Protein AF-A0A7H8SA70-F1 (afdb_monomer_lite)

pLDDT: mean 90.52, std 7.31, range [49.75, 96.5]

Secondary structure (DSSP, 8-state):
-HHHHHHHHHHTHHHHHHHHHHHHHTTSS---HHHHHHHHHHHHHHHHHHHHHHHHHHHHHHHHHHTT-

Foldseek 3Di:
DLQVQLVCLQVCLLVQQLVVLVVVCVVDPDDDPVVSVVSSVVSSVVSNVSSVVSNVVVVVVVVVVVVVD

Radius of gyration: 16.21 Å; chains: 1; bounding box: 36×12×52 Å

Sequence (69 aa):
MLGVIGLILIFSSNNLGASLADGWLAKYDYADNLTYEFKVTANTNNFLVTGGILFGIGLATILLQNAKY

Structure (mmCIF, N/CA/C/O backbone):
data_AF-A0A7H8SA70-F1
#
_entry.id   AF-A0A7H8SA70-F1
#
loop_
_atom_site.group_PDB
_atom_site.id
_atom_site.type_symbol
_atom_site.label_atom_id
_atom_site.label_alt_id
_atom_site.label_comp_id
_atom_site.label_asym_id
_atom_site.label_entity_id
_atom_site.label_seq_id
_atom_site.pdbx_PDB_ins_code
_atom_site.Cartn_x
_atom_site.Cartn_y
_atom_site.Cartn_z
_atom_site.occupancy
_atom_site.B_iso_or_equiv
_atom_site.auth_seq_id
_atom_site.auth_comp_id
_atom_site.auth_asym_id
_atom_site.auth_atom_id
_atom_site.pdbx_PDB_model_num
ATOM 1 N N . MET A 1 1 ? -17.394 -3.037 8.617 1.00 76.44 1 MET A N 1
ATOM 2 C CA . MET A 1 1 ? -16.734 -3.656 7.439 1.00 76.44 1 MET A CA 1
ATOM 3 C C . MET A 1 1 ? -15.434 -2.963 7.022 1.00 76.44 1 MET A C 1
ATOM 5 O O . MET A 1 1 ? -14.606 -3.627 6.417 1.00 76.44 1 MET A O 1
ATOM 9 N N . LEU A 1 2 ? -15.202 -1.688 7.385 1.00 85.69 2 LEU A N 1
ATOM 10 C CA . LEU A 1 2 ? -13.954 -0.965 7.074 1.00 85.69 2 LEU A CA 1
ATOM 11 C C . LEU A 1 2 ? -12.677 -1.707 7.497 1.00 85.69 2 LEU A C 1
ATOM 13 O O . LEU A 1 2 ? -11.744 -1.789 6.711 1.00 85.69 2 LEU A O 1
ATOM 17 N N . GLY A 1 3 ? -12.670 -2.304 8.695 1.00 89.00 3 GLY A N 1
ATOM 18 C CA . GLY A 1 3 ? -11.519 -3.065 9.188 1.00 89.00 3 GLY A CA 1
ATOM 19 C C . GLY A 1 3 ? -11.137 -4.231 8.274 1.00 89.00 3 GLY A C 1
ATOM 20 O O . GLY A 1 3 ? -9.976 -4.385 7.925 1.00 89.00 3 GLY A O 1
ATOM 21 N N . VAL A 1 4 ? -12.124 -5.006 7.816 1.00 92.00 4 VAL A N 1
ATOM 22 C CA . VAL A 1 4 ? -11.907 -6.154 6.918 1.00 92.00 4 VAL A CA 1
ATOM 23 C C . VAL A 1 4 ? -11.380 -5.694 5.558 1.00 92.00 4 VAL A C 1
ATOM 25 O O . VAL A 1 4 ? -10.442 -6.283 5.033 1.00 92.00 4 VAL A O 1
ATOM 28 N N . ILE A 1 5 ? -11.938 -4.609 5.014 1.00 92.19 5 ILE A N 1
ATOM 29 C CA . ILE A 1 5 ? -11.489 -4.024 3.742 1.00 92.19 5 ILE A CA 1
ATOM 30 C C . ILE A 1 5 ? -10.046 -3.517 3.863 1.00 92.19 5 ILE A C 1
ATOM 32 O O . ILE A 1 5 ? -9.219 -3.806 3.002 1.00 92.19 5 ILE A O 1
ATOM 36 N N . GLY A 1 6 ? -9.724 -2.814 4.953 1.00 91.12 6 GLY A N 1
ATOM 37 C CA . GLY A 1 6 ? -8.363 -2.363 5.240 1.00 91.12 6 GLY A CA 1
ATOM 38 C C . GLY A 1 6 ? -7.378 -3.525 5.357 1.00 91.12 6 GLY A C 1
ATOM 39 O O . GLY A 1 6 ? -6.294 -3.471 4.784 1.00 91.12 6 GLY A O 1
ATOM 40 N N . LEU A 1 7 ? -7.789 -4.617 6.007 1.00 93.38 7 LEU A N 1
ATOM 41 C CA . LEU A 1 7 ? -6.984 -5.829 6.140 1.00 93.38 7 LEU A CA 1
ATOM 42 C C . LEU A 1 7 ? -6.670 -6.458 4.772 1.00 93.38 7 LEU A C 1
ATOM 44 O O . LEU A 1 7 ? -5.513 -6.744 4.477 1.00 93.38 7 LEU A O 1
ATOM 48 N N . ILE A 1 8 ? -7.680 -6.618 3.911 1.00 93.62 8 ILE A N 1
ATOM 49 C CA . ILE A 1 8 ? -7.511 -7.166 2.554 1.00 93.62 8 ILE A CA 1
ATOM 50 C C . ILE A 1 8 ? -6.531 -6.315 1.738 1.00 93.62 8 ILE A C 1
ATOM 52 O O . ILE A 1 8 ? -5.668 -6.867 1.054 1.00 93.62 8 ILE A O 1
ATOM 56 N N . LEU A 1 9 ? -6.637 -4.985 1.834 1.00 91.31 9 LEU A N 1
ATOM 57 C CA . LEU A 1 9 ? -5.743 -4.052 1.145 1.00 91.31 9 LEU A CA 1
ATOM 58 C C . LEU A 1 9 ? -4.297 -4.158 1.636 1.00 91.31 9 LEU A C 1
AT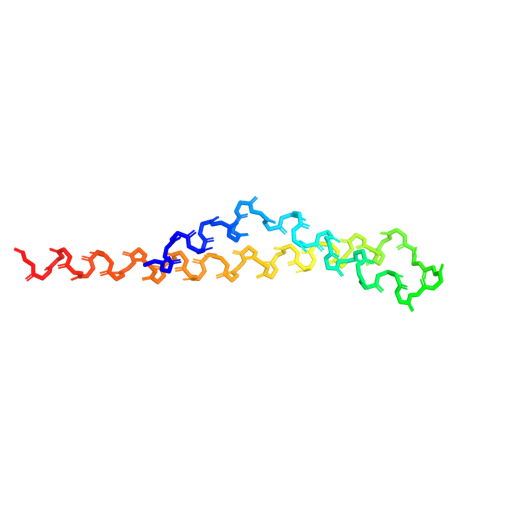OM 60 O O . LEU A 1 9 ? -3.390 -4.135 0.812 1.00 91.31 9 LEU A O 1
ATOM 64 N N . ILE A 1 10 ? -4.075 -4.324 2.943 1.00 93.50 10 ILE A N 1
ATOM 65 C CA . ILE A 1 10 ? -2.736 -4.539 3.514 1.00 93.50 10 ILE A CA 1
ATOM 66 C C . ILE A 1 10 ? -2.135 -5.842 2.975 1.00 93.50 10 ILE A C 1
ATOM 68 O O . ILE A 1 10 ? -1.039 -5.823 2.418 1.00 93.50 10 ILE A O 1
ATOM 72 N N . PHE A 1 11 ? -2.860 -6.959 3.086 1.00 92.69 11 PHE A N 1
ATOM 73 C CA . PHE A 1 11 ? -2.362 -8.278 2.675 1.00 92.69 11 PHE A CA 1
ATOM 74 C C . PHE A 1 11 ? -2.163 -8.409 1.163 1.00 92.69 11 PHE A C 1
ATOM 76 O O . PHE A 1 11 ? -1.267 -9.122 0.721 1.00 92.69 11 PHE A O 1
ATOM 83 N N . SER A 1 12 ? -2.973 -7.708 0.372 1.00 92.38 12 SER A N 1
ATOM 84 C CA . SER A 1 12 ? -2.897 -7.747 -1.093 1.00 92.38 12 SER A CA 1
ATOM 85 C C . SER A 1 12 ? -2.092 -6.584 -1.683 1.00 92.38 12 SER A C 1
ATOM 87 O O . SER A 1 12 ? -2.025 -6.461 -2.904 1.00 92.38 12 SER A O 1
ATOM 89 N N . SER A 1 13 ? -1.491 -5.725 -0.849 1.00 92.12 13 SER A N 1
ATOM 90 C CA . SER A 1 13 ? -0.837 -4.476 -1.274 1.00 92.12 13 SER A CA 1
ATOM 91 C C . SER A 1 13 ? 0.264 -4.699 -2.310 1.00 92.12 13 SER A C 1
ATOM 93 O O . SER A 1 13 ? 0.303 -3.972 -3.299 1.00 92.12 13 SER A O 1
ATOM 95 N N . ASN A 1 14 ? 1.092 -5.733 -2.145 1.00 91.06 14 ASN A N 1
ATOM 96 C CA . ASN A 1 14 ? 2.146 -6.079 -3.103 1.00 91.06 14 ASN A CA 1
ATOM 97 C C . ASN A 1 14 ? 1.567 -6.446 -4.478 1.00 91.06 14 ASN A C 1
ATOM 99 O O . ASN A 1 14 ? 2.010 -5.922 -5.497 1.00 91.06 14 ASN A O 1
ATOM 103 N N . ASN A 1 15 ? 0.549 -7.313 -4.518 1.00 93.25 15 ASN A N 1
ATOM 104 C CA . ASN A 1 15 ? -0.071 -7.751 -5.773 1.00 93.25 15 ASN A CA 1
ATOM 105 C C . ASN A 1 15 ? -0.799 -6.595 -6.472 1.00 93.25 15 ASN A C 1
ATOM 107 O O . ASN A 1 15 ? -0.719 -6.457 -7.691 1.00 93.25 15 ASN A O 1
ATOM 111 N N . LEU A 1 16 ? -1.487 -5.747 -5.705 1.00 91.88 16 LEU A N 1
ATOM 112 C CA . LEU A 1 16 ? -2.161 -4.557 -6.224 1.00 91.88 16 LEU A CA 1
ATOM 113 C C . LEU A 1 16 ? -1.157 -3.514 -6.728 1.00 91.88 16 LEU A C 1
ATOM 115 O O . LEU A 1 16 ? -1.362 -2.917 -7.784 1.00 91.88 16 LEU A O 1
ATOM 119 N N . GLY A 1 17 ? -0.059 -3.315 -5.998 1.00 91.31 17 GLY A N 1
ATOM 120 C CA . GLY A 1 17 ? 1.015 -2.402 -6.367 1.00 91.31 17 GLY A CA 1
ATOM 121 C C . GLY A 1 17 ? 1.727 -2.822 -7.651 1.00 91.31 17 GLY A C 1
ATOM 122 O O . GLY A 1 17 ? 1.914 -1.986 -8.538 1.00 91.31 17 GLY A O 1
ATOM 123 N N . ALA A 1 18 ? 2.043 -4.114 -7.776 1.00 92.69 18 ALA A N 1
ATOM 124 C CA . ALA A 1 18 ? 2.599 -4.708 -8.989 1.00 92.69 18 ALA A CA 1
ATOM 125 C C . ALA A 1 18 ? 1.627 -4.585 -10.169 1.00 92.69 18 ALA A C 1
ATOM 127 O O . ALA A 1 18 ? 1.992 -4.028 -11.195 1.00 92.69 18 ALA A O 1
ATOM 128 N N . SER A 1 19 ? 0.355 -4.958 -9.992 1.00 92.88 19 SER A N 1
ATOM 129 C CA . SER A 1 19 ? -0.656 -4.847 -11.053 1.00 92.88 19 SER A CA 1
ATOM 130 C C . SER A 1 19 ? -0.842 -3.409 -11.561 1.00 92.88 19 SER A C 1
ATOM 132 O O . SER A 1 19 ? -1.001 -3.192 -12.764 1.00 92.88 19 SER A O 1
ATOM 134 N N . LEU A 1 20 ? -0.782 -2.405 -10.677 1.00 91.88 20 LEU A N 1
ATOM 135 C CA . LEU A 1 20 ? -0.828 -0.999 -11.088 1.00 91.88 20 LEU A CA 1
ATOM 136 C C . LEU A 1 20 ? 0.444 -0.565 -11.829 1.00 91.88 20 LEU A C 1
ATOM 138 O O . LEU A 1 20 ? 0.367 0.252 -12.748 1.00 91.88 20 LEU A O 1
ATOM 142 N N . ALA A 1 21 ? 1.607 -1.073 -11.421 1.00 91.00 21 ALA A N 1
ATOM 143 C CA . ALA A 1 21 ? 2.865 -0.803 -12.105 1.00 91.00 21 ALA A CA 1
ATOM 144 C C . ALA A 1 21 ? 2.907 -1.469 -13.487 1.00 91.00 21 ALA A C 1
ATOM 146 O O . ALA A 1 21 ? 3.320 -0.819 -14.441 1.00 91.00 21 ALA A O 1
ATOM 147 N N . ASP A 1 22 ? 2.386 -2.688 -13.618 1.00 91.38 22 ASP A N 1
ATOM 148 C CA . ASP A 1 22 ? 2.235 -3.406 -14.888 1.00 91.38 22 ASP A CA 1
ATOM 149 C C . ASP A 1 22 ? 1.271 -2.679 -15.825 1.00 91.38 22 ASP A C 1
ATOM 151 O O . ASP A 1 22 ? 1.572 -2.461 -16.995 1.00 91.38 22 ASP A O 1
ATOM 155 N N . GLY A 1 23 ? 0.126 -2.226 -15.306 1.00 91.69 23 GLY A N 1
ATOM 156 C CA . GLY A 1 23 ? -0.830 -1.430 -16.075 1.00 91.69 23 GLY A CA 1
ATOM 157 C C . GLY A 1 23 ? -0.288 -0.054 -16.470 1.00 91.69 23 GLY A C 1
ATOM 158 O O . GLY A 1 23 ? -0.667 0.486 -17.511 1.00 91.69 23 GLY A O 1
ATOM 159 N N . TRP A 1 24 ? 0.606 0.525 -15.661 1.00 91.38 24 TRP A N 1
ATOM 160 C CA . TRP A 1 24 ? 1.363 1.706 -16.064 1.00 91.38 24 TRP A CA 1
ATOM 161 C C . TRP A 1 24 ? 2.358 1.352 -17.170 1.00 91.38 24 TRP A C 1
ATOM 163 O O . TRP A 1 24 ? 2.350 2.036 -18.186 1.00 91.38 24 TRP A O 1
ATOM 173 N N . LEU A 1 25 ? 3.143 0.281 -17.011 1.00 91.75 25 LEU A N 1
ATOM 174 C CA . LEU A 1 25 ? 4.153 -0.162 -17.972 1.00 91.75 25 LEU A CA 1
ATOM 175 C C . LEU A 1 25 ? 3.539 -0.505 -19.329 1.00 91.75 25 LEU A C 1
ATOM 177 O O . LEU A 1 25 ? 4.097 -0.116 -20.339 1.00 91.75 25 LEU A O 1
ATOM 181 N N . ALA A 1 26 ? 2.357 -1.121 -19.370 1.00 92.19 26 ALA A N 1
ATOM 182 C CA . ALA A 1 26 ? 1.649 -1.455 -20.608 1.00 92.19 26 ALA A CA 1
ATOM 183 C C . ALA A 1 26 ? 1.307 -0.235 -21.491 1.00 92.19 26 ALA A C 1
ATOM 185 O O . ALA A 1 26 ? 0.946 -0.396 -22.654 1.00 92.19 26 ALA A O 1
ATOM 186 N N . LYS A 1 27 ? 1.390 0.989 -20.948 1.00 91.06 27 LYS A N 1
ATOM 187 C CA . LYS A 1 27 ? 1.208 2.243 -21.700 1.00 91.06 27 LYS A CA 1
ATOM 188 C C . LYS A 1 27 ? 2.506 2.782 -22.303 1.00 91.06 27 LYS A C 1
ATOM 190 O O . LYS A 1 27 ? 2.4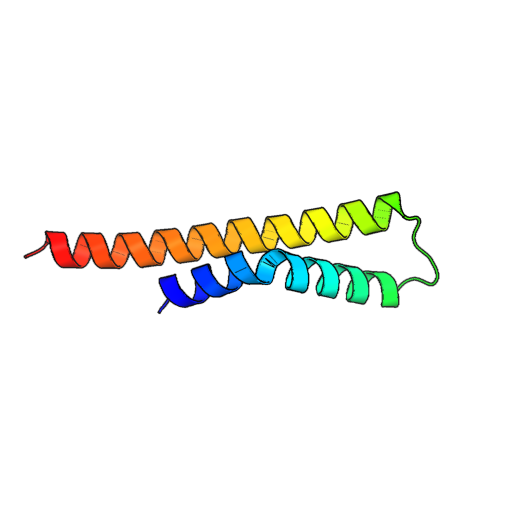58 3.773 -23.027 1.00 91.06 27 LYS A O 1
ATOM 195 N N . TYR A 1 28 ? 3.641 2.170 -21.986 1.00 86.31 28 TYR A N 1
ATOM 196 C CA . TYR A 1 28 ? 4.964 2.548 -22.461 1.00 86.31 28 TYR A CA 1
ATOM 197 C C . TYR A 1 28 ? 5.595 1.357 -23.177 1.00 86.31 28 TYR A C 1
ATOM 199 O O . TYR A 1 28 ? 5.403 0.208 -22.799 1.00 86.31 28 TYR A O 1
ATOM 207 N N . ASP A 1 29 ? 6.366 1.637 -24.220 1.00 79.81 29 ASP A N 1
ATOM 208 C CA . ASP A 1 29 ? 7.058 0.595 -24.987 1.00 79.81 29 ASP A CA 1
ATOM 209 C C . ASP A 1 29 ? 8.216 -0.029 -24.181 1.00 79.81 29 ASP A C 1
ATOM 211 O O . ASP A 1 29 ? 8.591 -1.182 -24.371 1.00 79.81 29 ASP A O 1
ATOM 215 N N . TYR A 1 30 ? 8.766 0.736 -23.231 1.00 82.56 30 TYR A N 1
ATOM 216 C CA . TYR A 1 30 ? 9.866 0.321 -22.371 1.00 82.56 30 TYR A CA 1
ATOM 217 C C . TYR A 1 30 ? 9.898 1.139 -21.072 1.00 82.56 30 TYR A C 1
ATOM 219 O O . TYR A 1 30 ? 9.637 2.345 -21.077 1.00 82.56 30 TYR A O 1
ATOM 227 N N . ALA A 1 31 ? 10.286 0.498 -19.971 1.00 84.56 31 ALA A N 1
ATOM 228 C CA . ALA A 1 31 ? 10.763 1.167 -18.766 1.00 84.56 31 ALA A CA 1
ATOM 229 C C . ALA A 1 31 ? 12.033 0.466 -18.289 1.00 84.56 31 ALA A C 1
ATOM 231 O O . ALA A 1 31 ? 12.147 -0.757 -18.376 1.00 84.56 31 ALA A O 1
ATOM 232 N N . ASP A 1 32 ? 12.984 1.235 -17.773 1.00 89.88 32 ASP A N 1
ATOM 233 C CA . ASP A 1 32 ? 14.137 0.658 -17.103 1.00 89.88 32 ASP A CA 1
ATOM 234 C C . ASP A 1 32 ? 13.721 0.026 -15.764 1.00 89.88 32 ASP A C 1
ATOM 236 O O . ASP A 1 32 ? 12.724 0.404 -15.138 1.00 89.88 32 ASP A O 1
ATOM 240 N N . ASN A 1 33 ? 14.515 -0.946 -15.314 1.00 89.12 33 ASN A N 1
ATOM 241 C CA . ASN A 1 33 ? 14.203 -1.730 -14.121 1.00 89.12 33 ASN A CA 1
ATOM 242 C C . ASN A 1 33 ? 14.035 -0.851 -12.867 1.00 89.12 33 ASN A C 1
ATOM 244 O O . ASN A 1 33 ? 13.155 -1.112 -12.052 1.00 89.12 33 ASN A O 1
ATOM 248 N N . LEU A 1 34 ? 14.819 0.228 -12.746 1.00 92.56 34 LEU A N 1
ATOM 249 C CA . LEU A 1 34 ? 14.761 1.138 -11.599 1.00 92.56 34 LEU A CA 1
ATOM 250 C C . LEU A 1 34 ? 13.448 1.931 -11.559 1.00 92.56 34 LEU A C 1
ATOM 252 O O . LEU A 1 34 ? 12.836 2.050 -10.497 1.00 92.56 34 LEU A O 1
ATOM 256 N N . THR A 1 35 ? 12.972 2.445 -12.699 1.00 91.31 35 THR A N 1
ATOM 257 C CA . THR A 1 35 ? 11.691 3.172 -12.747 1.00 91.31 35 THR A CA 1
ATOM 258 C C . THR A 1 35 ? 10.509 2.244 -12.491 1.00 91.31 35 THR A C 1
ATOM 260 O O . THR A 1 35 ? 9.554 2.634 -11.809 1.00 91.31 35 THR A O 1
ATOM 263 N N . TYR A 1 36 ? 10.559 1.015 -13.013 1.00 91.44 36 TYR A N 1
ATOM 264 C CA . TYR A 1 36 ? 9.520 0.022 -12.758 1.00 91.44 36 TYR A CA 1
ATOM 265 C C . TYR A 1 36 ? 9.465 -0.357 -11.270 1.00 91.44 36 TYR A C 1
ATOM 267 O O . TYR A 1 36 ? 8.404 -0.251 -10.654 1.00 91.44 36 TYR A O 1
ATOM 275 N N . GLU A 1 37 ? 10.603 -0.691 -10.659 1.00 93.44 37 GLU A N 1
ATOM 276 C CA . GLU A 1 37 ? 10.687 -1.051 -9.238 1.00 93.44 37 GLU A CA 1
ATOM 277 C C . GLU A 1 37 ? 10.243 0.100 -8.321 1.00 93.44 37 GLU A C 1
ATOM 279 O O . GLU A 1 37 ? 9.485 -0.109 -7.365 1.00 93.44 37 GLU A O 1
ATOM 284 N N . PHE A 1 38 ? 10.626 1.338 -8.653 1.00 94.25 38 PHE A N 1
ATOM 285 C CA . PHE A 1 38 ? 10.160 2.525 -7.940 1.00 94.25 38 PHE A CA 1
ATOM 286 C C . PHE A 1 38 ? 8.633 2.647 -7.983 1.00 94.25 38 PHE A C 1
ATOM 288 O O . PHE A 1 38 ? 8.001 2.934 -6.965 1.00 94.25 38 PHE A O 1
ATOM 295 N N . LYS A 1 39 ? 8.009 2.383 -9.136 1.00 93.38 39 LYS A N 1
ATOM 296 C CA . LYS A 1 39 ? 6.548 2.425 -9.278 1.00 93.38 39 LYS A CA 1
ATOM 297 C C . LYS A 1 39 ? 5.836 1.299 -8.554 1.00 93.38 39 LYS A C 1
ATOM 299 O O . LYS A 1 39 ? 4.831 1.573 -7.901 1.00 93.38 39 LYS A O 1
ATOM 304 N N . VAL A 1 40 ? 6.343 0.069 -8.629 1.00 94.00 40 VAL A N 1
ATOM 305 C CA . VAL A 1 40 ? 5.807 -1.063 -7.858 1.00 94.00 40 VAL A CA 1
ATOM 306 C C . VAL A 1 40 ? 5.821 -0.720 -6.371 1.00 94.00 40 VAL A C 1
ATOM 308 O O . VAL A 1 40 ? 4.798 -0.849 -5.696 1.00 94.00 40 VAL A O 1
ATOM 311 N N . THR A 1 41 ? 6.947 -0.207 -5.875 1.00 94.38 41 THR A N 1
ATOM 312 C CA . THR A 1 41 ? 7.125 0.151 -4.463 1.00 94.38 41 THR A CA 1
ATOM 313 C C . THR A 1 41 ? 6.223 1.313 -4.055 1.00 94.38 41 THR A C 1
ATOM 315 O O . THR A 1 41 ? 5.545 1.234 -3.031 1.00 94.38 41 THR A O 1
ATOM 318 N N . ALA A 1 42 ? 6.144 2.369 -4.870 1.00 95.12 42 ALA A N 1
ATOM 319 C CA . ALA A 1 42 ? 5.276 3.515 -4.610 1.00 95.12 42 ALA A CA 1
ATOM 320 C C . ALA A 1 42 ? 3.795 3.108 -4.554 1.00 95.12 42 ALA A C 1
ATOM 322 O O . ALA A 1 42 ? 3.082 3.471 -3.617 1.00 95.12 42 ALA A O 1
ATOM 323 N N . ASN A 1 43 ? 3.337 2.307 -5.518 1.00 93.62 43 ASN A N 1
ATOM 324 C CA . ASN A 1 43 ? 1.956 1.835 -5.555 1.00 93.62 43 ASN A CA 1
ATOM 325 C C . ASN A 1 43 ? 1.656 0.895 -4.380 1.00 93.62 43 ASN A C 1
ATOM 327 O O . ASN A 1 43 ? 0.634 1.058 -3.717 1.00 93.62 43 ASN A O 1
ATOM 331 N N . THR A 1 44 ? 2.563 -0.037 -4.074 1.00 94.44 44 THR A N 1
ATOM 332 C CA . THR A 1 44 ? 2.448 -0.948 -2.921 1.00 94.44 44 THR A CA 1
ATOM 333 C C . THR A 1 44 ? 2.322 -0.167 -1.617 1.00 94.44 44 THR A C 1
ATOM 335 O O . THR A 1 44 ? 1.408 -0.415 -0.832 1.00 94.44 44 THR A O 1
ATOM 338 N N . A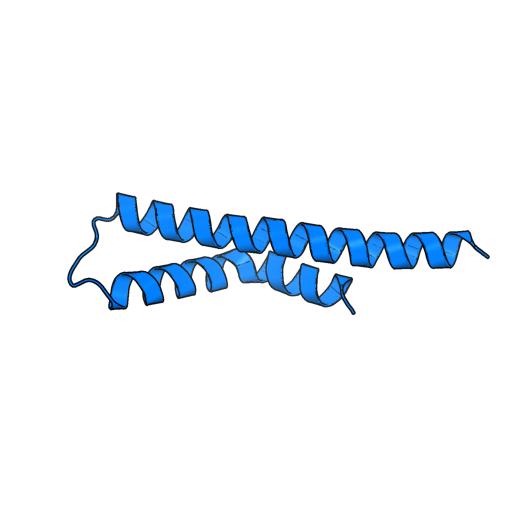SN A 1 45 ? 3.187 0.829 -1.407 1.00 95.88 45 ASN A N 1
ATOM 339 C CA . ASN A 1 45 ? 3.166 1.649 -0.202 1.00 95.88 45 ASN A CA 1
ATOM 340 C C . ASN A 1 45 ? 1.860 2.450 -0.081 1.00 95.88 45 ASN A C 1
ATOM 342 O O . ASN A 1 45 ? 1.274 2.519 0.996 1.00 95.88 45 ASN A O 1
ATOM 346 N N . ASN A 1 46 ? 1.336 2.980 -1.191 1.00 95.44 46 ASN A N 1
ATOM 347 C CA . ASN A 1 46 ? 0.042 3.666 -1.193 1.00 95.44 46 ASN A CA 1
ATOM 348 C C . ASN A 1 46 ? -1.105 2.741 -0.756 1.00 95.44 46 ASN A C 1
ATOM 350 O O . ASN A 1 46 ? -1.946 3.149 0.052 1.00 95.44 46 ASN A O 1
ATOM 354 N N . PHE A 1 47 ? -1.136 1.495 -1.241 1.00 93.50 47 PHE A N 1
ATOM 355 C CA . PHE A 1 47 ? -2.134 0.508 -0.812 1.00 93.50 47 PHE A CA 1
ATOM 356 C C . PHE A 1 47 ? -1.954 0.106 0.652 1.00 93.50 47 PHE A C 1
ATOM 358 O O . PHE A 1 47 ? -2.945 0.003 1.374 1.00 93.50 47 PHE A O 1
ATOM 365 N N . LEU A 1 48 ? -0.711 -0.059 1.108 1.00 95.62 48 LEU A N 1
ATOM 366 C CA . LEU A 1 48 ? -0.393 -0.400 2.492 1.00 95.62 48 LEU A CA 1
ATOM 367 C C . LEU A 1 48 ? -0.842 0.701 3.464 1.00 95.62 48 LEU A C 1
ATOM 369 O O . LEU A 1 48 ? -1.530 0.416 4.444 1.00 95.62 48 LEU A O 1
ATOM 373 N N . VAL A 1 49 ? -0.520 1.962 3.163 1.00 96.50 49 VAL A N 1
ATOM 374 C CA . VAL A 1 49 ? -0.927 3.129 3.962 1.00 96.50 49 VAL A CA 1
ATOM 375 C C . VAL A 1 49 ? -2.448 3.274 3.970 1.00 96.50 49 VAL A C 1
ATOM 377 O O . VAL A 1 49 ? -3.050 3.416 5.034 1.00 96.50 49 VAL A O 1
ATOM 380 N N . THR A 1 50 ? -3.092 3.177 2.804 1.00 95.25 50 THR A N 1
ATOM 381 C CA . THR A 1 50 ? -4.556 3.282 2.694 1.00 95.25 50 THR A CA 1
ATOM 382 C C . THR A 1 50 ? -5.257 2.161 3.463 1.00 95.25 50 THR A C 1
ATOM 384 O O . THR A 1 50 ? -6.196 2.414 4.221 1.00 95.25 50 THR A O 1
ATOM 387 N N . GLY A 1 51 ? -4.779 0.923 3.317 1.00 93.69 51 GLY A N 1
ATOM 388 C CA . GLY A 1 51 ? -5.280 -0.229 4.057 1.00 93.69 51 GLY A CA 1
ATOM 389 C C . GLY A 1 51 ? -5.094 -0.070 5.567 1.00 93.69 51 GLY A C 1
ATOM 390 O O . GLY A 1 51 ? -6.027 -0.333 6.324 1.00 93.69 51 GLY A O 1
ATOM 391 N N . GLY A 1 52 ? -3.943 0.454 5.999 1.00 95.69 52 GLY A N 1
ATOM 392 C CA . GLY A 1 52 ? -3.647 0.786 7.394 1.00 95.69 52 GLY A CA 1
ATOM 393 C C . GLY A 1 52 ? -4.616 1.804 7.991 1.00 95.69 52 GLY A C 1
ATOM 394 O O . GLY A 1 52 ? -5.150 1.577 9.076 1.00 95.69 52 GLY A O 1
ATOM 395 N N . ILE A 1 53 ? -4.912 2.888 7.269 1.00 96.44 53 ILE A N 1
ATOM 396 C CA . ILE A 1 53 ? -5.883 3.906 7.702 1.00 96.44 53 ILE A CA 1
ATOM 397 C C . ILE A 1 53 ? -7.281 3.290 7.839 1.00 96.44 53 ILE A C 1
ATOM 399 O O . ILE A 1 53 ? -7.930 3.446 8.874 1.00 96.44 53 ILE A O 1
ATOM 403 N N . LEU A 1 54 ? -7.742 2.548 6.827 1.00 95.25 54 LEU A N 1
ATOM 404 C CA . LEU A 1 54 ? -9.060 1.902 6.847 1.00 95.25 54 LEU A CA 1
ATOM 405 C C . LEU A 1 54 ? -9.175 0.862 7.968 1.00 95.25 54 LEU A C 1
ATOM 407 O O . LEU A 1 54 ? -10.208 0.786 8.641 1.00 95.25 54 LEU A O 1
ATOM 411 N N . PHE A 1 55 ? -8.107 0.095 8.194 1.00 95.62 55 PHE A N 1
ATOM 412 C CA . PHE A 1 55 ? -8.022 -0.857 9.292 1.00 95.62 55 PHE A CA 1
ATOM 413 C C . PHE A 1 55 ? -8.077 -0.149 10.648 1.00 95.62 55 PHE A C 1
ATOM 415 O O . PHE A 1 55 ? -8.901 -0.510 11.487 1.00 95.62 55 PHE A O 1
ATOM 422 N N . GLY A 1 56 ? -7.276 0.904 10.830 1.00 95.19 56 GLY A N 1
ATOM 423 C CA . GLY A 1 56 ? -7.234 1.704 12.052 1.00 95.19 56 GLY A CA 1
ATOM 424 C C . GLY A 1 56 ? -8.584 2.334 12.395 1.00 95.19 56 GLY A C 1
ATOM 425 O O . GLY A 1 56 ? -9.048 2.204 13.525 1.00 95.19 56 GLY A O 1
ATOM 426 N N . ILE A 1 57 ? -9.271 2.933 11.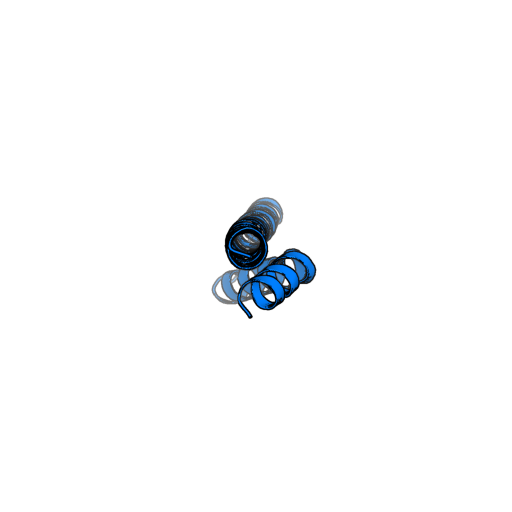418 1.00 95.12 57 ILE A N 1
ATOM 427 C CA . ILE A 1 57 ? -10.625 3.486 11.604 1.00 95.12 57 ILE A CA 1
ATOM 428 C C . ILE A 1 57 ? -11.620 2.375 11.960 1.00 95.12 57 ILE A C 1
ATOM 430 O O . ILE A 1 57 ? -12.448 2.533 12.864 1.00 95.12 57 ILE A O 1
ATOM 434 N N . GLY A 1 58 ? -11.543 1.238 11.263 1.00 93.44 58 GLY A N 1
ATOM 435 C CA . GLY A 1 58 ? -12.397 0.085 11.528 1.00 93.44 58 GLY A CA 1
ATOM 436 C C . GLY A 1 58 ? -12.233 -0.443 12.952 1.00 93.44 58 GLY A C 1
ATOM 437 O O . GLY A 1 58 ? -13.232 -0.696 13.624 1.00 93.44 58 GLY A O 1
ATOM 438 N N . 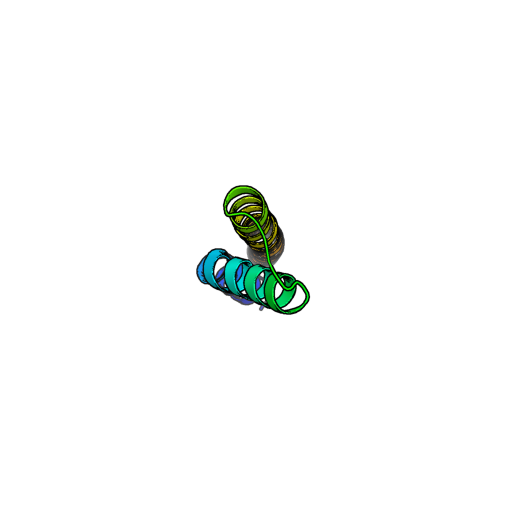LEU A 1 59 ? -10.991 -0.549 13.425 1.00 93.00 59 LEU A N 1
ATOM 439 C CA . LEU A 1 59 ? -10.673 -0.983 14.780 1.00 93.00 59 LEU A CA 1
ATOM 440 C C . LEU A 1 59 ? -11.111 0.051 15.825 1.00 93.00 59 LEU A C 1
ATOM 442 O O . LEU A 1 59 ? -11.782 -0.307 16.789 1.00 93.00 59 LEU A O 1
ATOM 446 N N . ALA A 1 60 ? -10.806 1.334 15.609 1.00 93.31 60 ALA A N 1
ATOM 447 C CA . ALA A 1 60 ? -11.190 2.417 16.513 1.00 93.31 60 ALA A CA 1
ATOM 448 C C . ALA A 1 60 ? -12.709 2.484 16.714 1.00 93.31 60 ALA A C 1
ATOM 450 O O . ALA A 1 60 ? -13.179 2.657 17.835 1.00 93.31 60 ALA A O 1
ATOM 451 N N . THR A 1 61 ? -13.484 2.279 15.646 1.00 91.25 61 THR A N 1
ATOM 452 C CA . THR A 1 61 ? -14.952 2.260 15.719 1.00 91.25 61 THR A CA 1
ATOM 453 C C . THR A 1 61 ? -15.455 1.136 16.627 1.00 91.25 61 THR A C 1
ATOM 455 O O . THR A 1 61 ? -16.326 1.368 17.462 1.00 91.25 61 THR A O 1
ATOM 458 N N . ILE A 1 62 ? -14.884 -0.067 16.506 1.00 90.12 62 ILE A N 1
ATOM 459 C CA . ILE A 1 62 ? -15.241 -1.218 17.349 1.00 90.12 62 ILE A CA 1
ATOM 460 C C . ILE A 1 62 ? -14.866 -0.944 18.808 1.00 90.12 62 ILE A C 1
ATOM 462 O O . ILE A 1 62 ? -15.666 -1.197 19.707 1.00 90.12 62 ILE A O 1
ATOM 466 N N . LEU A 1 63 ? -13.673 -0.403 19.058 1.00 91.06 63 LEU A N 1
ATOM 467 C CA . LEU A 1 63 ? -13.215 -0.095 20.414 1.00 91.06 63 LEU A CA 1
ATOM 468 C C . LEU A 1 63 ? -14.090 0.968 21.084 1.00 91.06 63 LEU A C 1
ATOM 470 O O . LEU A 1 63 ? -14.531 0.770 22.211 1.00 91.06 63 LEU A O 1
ATOM 474 N N . LEU A 1 64 ? -14.405 2.056 20.380 1.00 91.12 64 LEU A N 1
ATOM 475 C CA . LEU A 1 64 ? -15.287 3.111 20.887 1.00 91.12 64 LEU A CA 1
ATOM 476 C C . LEU A 1 64 ? -16.715 2.616 21.124 1.00 91.12 64 LEU A C 1
ATOM 478 O O . LEU A 1 64 ? -17.387 3.102 22.030 1.00 91.12 64 LEU A O 1
ATOM 482 N N . GLN A 1 65 ? -17.189 1.666 20.317 1.00 88.75 65 GLN A N 1
ATOM 483 C CA . GLN A 1 65 ? -18.496 1.057 20.522 1.00 88.75 65 GLN A CA 1
ATOM 484 C C . GLN A 1 65 ? -18.517 0.176 21.773 1.00 88.75 65 GLN A C 1
ATOM 486 O O . GLN A 1 65 ? -19.469 0.265 22.539 1.00 88.75 65 GLN A O 1
ATOM 491 N N . ASN A 1 66 ? -17.472 -0.623 22.006 1.00 83.38 66 ASN A N 1
ATOM 492 C CA . ASN A 1 66 ? -17.368 -1.454 23.208 1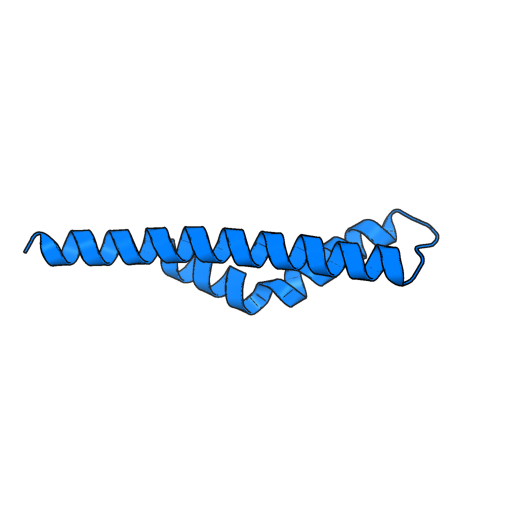.00 83.38 66 ASN A CA 1
ATOM 493 C C . ASN A 1 66 ? -17.122 -0.626 24.477 1.00 83.38 66 ASN A C 1
ATOM 495 O O . ASN A 1 66 ? -17.647 -0.976 25.518 1.00 83.38 66 ASN A O 1
ATOM 499 N N . ALA A 1 67 ? -16.382 0.484 24.398 1.00 79.38 67 ALA A N 1
ATOM 500 C CA . ALA A 1 67 ? -16.082 1.342 25.551 1.00 79.38 67 ALA A CA 1
ATOM 501 C C . ALA A 1 67 ? -17.268 2.200 26.035 1.00 79.38 67 ALA A C 1
ATOM 503 O O . ALA A 1 67 ? -17.167 2.862 27.066 1.00 79.38 67 ALA A O 1
ATOM 504 N N . LYS A 1 68 ? -18.365 2.259 25.268 1.00 61.03 68 LYS A N 1
ATOM 505 C CA . LYS A 1 68 ? -19.601 2.964 25.648 1.00 61.03 68 LYS A CA 1
ATOM 506 C C . LYS A 1 68 ? -20.584 2.095 26.446 1.00 61.03 68 LYS A C 1
ATOM 508 O O . LYS A 1 68 ? -21.628 2.613 26.839 1.00 61.03 68 LYS A O 1
ATOM 513 N N . TYR A 1 69 ? -20.254 0.826 26.670 1.00 49.75 69 TYR A N 1
ATOM 514 C CA . TYR A 1 69 ? -20.964 -0.114 27.541 1.00 49.75 69 TYR A CA 1
ATOM 515 C C . TYR A 1 69 ? -20.034 -0.573 28.668 1.00 49.75 69 TYR A C 1
ATOM 517 O O . TYR A 1 69 ? -20.572 -1.092 29.668 1.00 49.75 69 TYR A O 1
#